Protein AF-A0AAC9QPQ0-F1 (afdb_monomer_lite)

Foldseek 3Di:
DAAEEEELPLVDPLNVLLCVVCVVDPSHDYDDQPPVCSPPPVSVLVSLQPGQEYEYPDEQVVVVVSVVSCVVPPRHAYEYQYCNCVPPPLEAELPCPPDVCSVVVLVPHSHYYYPDSVSVVVSD

Structure (mmCIF, N/CA/C/O backbone):
data_AF-A0AAC9QPQ0-F1
#
_entry.id   AF-A0AAC9QPQ0-F1
#
loop_
_atom_site.group_PDB
_atom_site.id
_atom_site.type_symbol
_atom_site.label_atom_id
_atom_site.label_alt_id
_atom_site.label_comp_id
_atom_site.label_asym_id
_atom_site.label_entity_id
_atom_site.label_seq_id
_atom_site.pdbx_PDB_ins_code
_atom_site.Cartn_x
_atom_site.Cartn_y
_atom_site.Cartn_z
_atom_site.occupancy
_atom_site.B_iso_or_equiv
_atom_site.auth_seq_id
_atom_site.auth_comp_id
_atom_site.auth_asym_id
_atom_site.auth_atom_id
_atom_site.pdbx_PDB_model_num
ATOM 1 N N . MET A 1 1 ? -20.439 -4.736 0.121 1.00 73.31 1 MET A N 1
ATOM 2 C CA . MET A 1 1 ? -19.367 -4.913 -0.881 1.00 73.31 1 MET A CA 1
ATOM 3 C C . MET A 1 1 ? -18.079 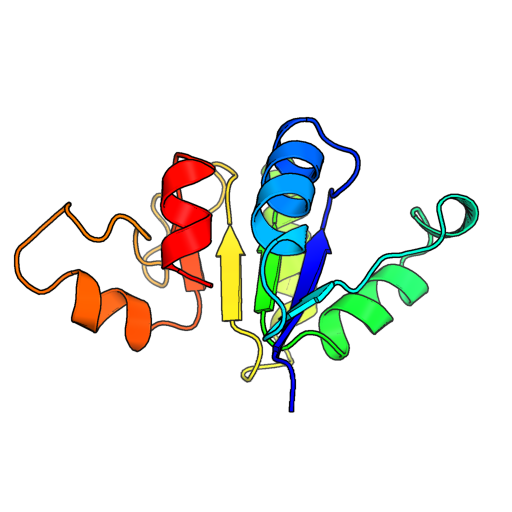-5.142 -0.120 1.00 73.31 1 MET A C 1
ATOM 5 O O . MET A 1 1 ? -17.917 -4.500 0.912 1.00 73.31 1 MET A O 1
ATOM 9 N N . ALA A 1 2 ? -17.253 -6.090 -0.557 1.00 88.19 2 ALA A N 1
ATOM 10 C CA . ALA A 1 2 ? -15.933 -6.297 0.031 1.00 88.19 2 ALA A CA 1
ATOM 11 C C . ALA A 1 2 ? -15.011 -5.143 -0.383 1.00 88.19 2 ALA A C 1
ATOM 13 O O . ALA A 1 2 ? -15.127 -4.649 -1.504 1.00 88.19 2 ALA A O 1
ATOM 14 N N . THR A 1 3 ? -14.141 -4.699 0.520 1.00 93.44 3 THR A N 1
ATOM 15 C CA . THR A 1 3 ? -13.156 -3.653 0.213 1.00 93.44 3 THR A CA 1
ATOM 16 C C . THR A 1 3 ? -12.059 -4.251 -0.659 1.00 93.44 3 THR A C 1
ATOM 18 O O . THR A 1 3 ? -11.420 -5.227 -0.252 1.00 93.44 3 THR A O 1
ATOM 21 N N . LYS A 1 4 ? -11.818 -3.668 -1.835 1.00 95.06 4 LYS A N 1
ATOM 22 C CA . LYS A 1 4 ? -10.791 -4.126 -2.773 1.00 95.06 4 LYS A CA 1
ATOM 23 C C . LYS A 1 4 ? -9.423 -3.599 -2.380 1.00 95.06 4 LYS A C 1
ATOM 25 O O . LYS A 1 4 ? -9.218 -2.393 -2.235 1.00 95.06 4 LYS A O 1
ATOM 30 N N . ILE A 1 5 ? -8.470 -4.505 -2.227 1.00 95.00 5 ILE A N 1
ATOM 31 C CA . ILE A 1 5 ? -7.109 -4.192 -1.809 1.00 95.00 5 ILE A CA 1
ATOM 32 C C . ILE A 1 5 ? -6.140 -4.687 -2.862 1.00 95.00 5 ILE A C 1
ATOM 34 O O . ILE A 1 5 ? -6.147 -5.863 -3.213 1.00 95.00 5 ILE A O 1
ATOM 38 N N . PHE A 1 6 ? -5.245 -3.807 -3.288 1.00 95.00 6 PHE A N 1
ATOM 39 C CA . PHE A 1 6 ? -4.133 -4.168 -4.151 1.00 95.00 6 PHE A CA 1
ATOM 40 C C . PHE A 1 6 ? -2.805 -3.997 -3.409 1.00 95.00 6 PHE A C 1
ATOM 42 O O . PHE A 1 6 ? -2.536 -2.939 -2.835 1.00 95.00 6 PHE A O 1
ATOM 49 N N . ILE A 1 7 ? -1.971 -5.040 -3.411 1.00 94.69 7 ILE A N 1
ATOM 50 C CA . ILE A 1 7 ? -0.630 -5.012 -2.815 1.00 94.69 7 ILE A CA 1
ATOM 51 C C . ILE A 1 7 ? 0.392 -4.871 -3.944 1.00 94.69 7 ILE A C 1
ATOM 53 O O . ILE A 1 7 ? 0.766 -5.836 -4.608 1.00 94.69 7 ILE A O 1
ATOM 57 N N . ASP A 1 8 ? 0.883 -3.656 -4.141 1.00 93.00 8 ASP A N 1
ATOM 58 C CA . ASP A 1 8 ? 1.913 -3.381 -5.130 1.00 93.00 8 ASP A CA 1
ATOM 59 C C . ASP A 1 8 ? 3.274 -3.844 -4.589 1.00 93.00 8 ASP A C 1
ATOM 61 O O . ASP A 1 8 ? 3.789 -3.308 -3.603 1.00 93.00 8 ASP A O 1
ATOM 65 N N . GLY A 1 9 ? 3.829 -4.893 -5.198 1.00 90.81 9 GLY A N 1
ATOM 66 C CA . GLY A 1 9 ? 4.968 -5.639 -4.654 1.00 90.81 9 GLY A CA 1
ATOM 67 C C . GLY A 1 9 ? 4.580 -6.868 -3.820 1.00 90.81 9 GLY A C 1
ATOM 68 O O . GLY A 1 9 ? 5.344 -7.268 -2.939 1.00 90.81 9 GLY A O 1
ATOM 69 N N . GLU A 1 10 ? 3.425 -7.493 -4.084 1.00 90.12 10 GLU A N 1
ATOM 70 C CA . GLU A 1 10 ? 2.924 -8.652 -3.322 1.00 90.12 10 GLU A CA 1
ATOM 71 C C . GLU A 1 10 ? 3.879 -9.854 -3.249 1.00 90.12 10 GLU A C 1
ATOM 73 O O . GLU A 1 10 ? 3.878 -10.578 -2.258 1.00 90.12 10 GLU A O 1
ATOM 78 N N . HIS A 1 11 ? 4.739 -10.046 -4.254 1.00 88.31 11 HIS A N 1
ATOM 79 C CA . HIS A 1 11 ? 5.712 -11.145 -4.283 1.00 88.31 11 HIS A CA 1
ATOM 80 C C . HIS A 1 11 ? 6.938 -10.912 -3.385 1.00 88.31 11 HIS A C 1
ATOM 82 O O . HIS A 1 11 ? 7.733 -11.828 -3.174 1.00 88.31 11 HIS A O 1
ATOM 88 N N . GLY A 1 12 ? 7.117 -9.696 -2.859 1.00 87.75 12 GLY A N 1
ATOM 89 C CA . GLY A 1 12 ? 8.150 -9.408 -1.870 1.00 87.75 12 GLY A CA 1
ATOM 90 C C . GLY A 1 12 ? 7.857 -10.089 -0.531 1.00 87.75 12 GLY A C 1
ATOM 91 O O . GLY A 1 12 ? 6.720 -10.440 -0.225 1.00 87.75 12 GLY A O 1
ATOM 92 N N . THR A 1 13 ? 8.871 -10.235 0.321 1.00 89.62 13 THR A N 1
ATOM 93 C CA . THR A 1 13 ? 8.710 -10.853 1.651 1.00 89.62 13 THR A CA 1
ATOM 94 C C . THR A 1 13 ? 7.666 -10.129 2.506 1.00 89.62 13 THR A C 1
ATOM 96 O O . THR A 1 13 ? 6.806 -10.775 3.104 1.00 89.62 13 THR A O 1
ATOM 99 N N . THR A 1 14 ? 7.694 -8.793 2.512 1.00 88.75 14 THR A N 1
ATOM 100 C CA . THR A 1 14 ? 6.694 -7.938 3.171 1.00 88.75 14 THR A CA 1
ATOM 101 C C . THR A 1 14 ? 5.300 -8.132 2.568 1.00 88.75 14 THR A C 1
ATOM 103 O O . THR A 1 14 ? 4.337 -8.332 3.307 1.00 88.75 14 THR A O 1
ATOM 106 N N . GLY A 1 15 ? 5.195 -8.150 1.235 1.00 90.62 15 GLY A N 1
ATOM 107 C CA . GLY A 1 15 ? 3.936 -8.349 0.511 1.00 90.62 15 GLY A CA 1
ATOM 108 C C . GLY A 1 15 ? 3.281 -9.695 0.829 1.00 90.62 15 GLY A C 1
ATOM 109 O O . GLY A 1 15 ? 2.126 -9.732 1.248 1.00 90.62 15 GLY A O 1
ATOM 110 N N . LEU A 1 16 ? 4.046 -10.789 0.771 1.00 91.19 16 LEU A N 1
ATOM 111 C CA . LEU A 1 16 ? 3.583 -12.140 1.114 1.00 91.19 16 LEU A CA 1
ATOM 112 C C . LEU A 1 16 ? 3.098 -12.231 2.564 1.00 91.19 16 LEU A C 1
ATOM 114 O O . LEU A 1 16 ? 2.113 -12.902 2.874 1.00 91.19 16 LEU A O 1
ATOM 118 N N . GLN A 1 17 ? 3.795 -11.560 3.479 1.00 91.19 17 GLN A N 1
ATOM 119 C CA . GLN A 1 17 ? 3.412 -11.501 4.883 1.00 91.19 17 GLN A CA 1
ATOM 120 C C . GLN A 1 17 ? 2.099 -10.742 5.116 1.00 91.19 17 GLN A C 1
ATOM 122 O O . GLN A 1 17 ? 1.337 -11.121 6.011 1.00 91.19 17 GLN A O 1
ATOM 127 N N . ILE A 1 18 ? 1.847 -9.682 4.350 1.00 91.50 18 ILE A N 1
ATOM 128 C CA . ILE A 1 18 ? 0.594 -8.923 4.383 1.00 91.50 18 ILE A CA 1
ATOM 129 C C . ILE A 1 18 ? -0.530 -9.755 3.771 1.00 91.50 18 ILE A C 1
ATOM 131 O O . ILE A 1 18 ? -1.551 -9.956 4.424 1.00 91.50 18 ILE A O 1
ATOM 135 N N . GLN A 1 19 ? -0.311 -10.320 2.582 1.00 91.62 19 GLN A N 1
ATOM 136 C CA . GLN A 1 19 ? -1.273 -11.164 1.876 1.00 91.62 19 GLN A CA 1
ATOM 137 C C . GLN A 1 19 ? -1.761 -12.312 2.772 1.00 91.62 19 GLN A C 1
ATOM 139 O O . GLN A 1 19 ? -2.960 -12.471 2.971 1.00 91.62 19 GLN A O 1
ATOM 144 N N . LYS A 1 20 ? -0.846 -13.045 3.425 1.00 91.25 20 LYS A N 1
ATOM 145 C CA . LYS A 1 20 ? -1.192 -14.133 4.363 1.00 91.25 20 LYS A CA 1
ATOM 146 C C . LYS A 1 20 ? -2.036 -13.682 5.558 1.00 91.25 20 LYS A C 1
ATOM 148 O O . LYS A 1 20 ? -2.806 -14.477 6.095 1.00 91.25 20 LYS A O 1
ATOM 153 N N . ARG A 1 21 ? -1.857 -12.445 6.029 1.00 90.62 21 ARG A N 1
ATOM 154 C CA . ARG A 1 21 ? -2.639 -11.892 7.145 1.00 90.62 21 ARG A CA 1
ATOM 155 C C . ARG A 1 21 ? -4.017 -11.432 6.677 1.00 90.62 21 ARG A C 1
ATOM 157 O O . ARG A 1 21 ? -4.998 -11.732 7.349 1.00 90.62 21 ARG A O 1
ATOM 164 N N . LEU A 1 22 ? -4.087 -10.761 5.528 1.00 91.31 22 LEU A N 1
ATOM 165 C CA . LEU A 1 22 ? -5.338 -10.271 4.948 1.00 91.31 22 LEU A CA 1
ATOM 166 C C . LEU A 1 22 ? -6.212 -11.400 4.389 1.00 91.31 22 LEU A C 1
ATOM 168 O O . LEU A 1 22 ? -7.425 -11.320 4.508 1.00 91.31 22 LEU A O 1
ATOM 172 N N . ALA A 1 23 ? -5.628 -12.496 3.897 1.00 88.50 23 ALA A N 1
ATOM 173 C CA . ALA A 1 23 ? -6.367 -13.663 3.401 1.00 88.50 23 ALA A CA 1
ATOM 174 C C . ALA A 1 23 ? -7.269 -14.333 4.458 1.00 88.50 23 ALA A C 1
ATOM 176 O O . ALA A 1 23 ? -8.133 -15.135 4.119 1.00 88.50 23 ALA A O 1
ATOM 177 N N . LYS A 1 24 ? -7.079 -14.021 5.747 1.00 88.88 24 LYS A N 1
ATOM 178 C CA . LYS A 1 24 ? -7.932 -14.507 6.844 1.00 88.88 24 LYS A CA 1
ATOM 179 C C . LYS A 1 24 ? -9.212 -13.684 7.032 1.00 88.88 24 LYS A C 1
ATOM 181 O O . LYS A 1 24 ? -10.027 -14.037 7.879 1.00 88.88 24 LYS A O 1
ATOM 186 N N . ARG A 1 25 ? -9.368 -12.575 6.307 1.00 91.25 25 ARG A N 1
ATOM 187 C CA . ARG A 1 25 ? -10.506 -11.658 6.408 1.00 91.25 25 ARG A CA 1
ATOM 188 C C . ARG A 1 25 ? -11.468 -11.874 5.247 1.00 91.25 25 ARG A C 1
ATOM 190 O O . ARG A 1 25 ? -11.077 -11.777 4.093 1.00 91.25 25 ARG A O 1
ATOM 197 N N . SER A 1 26 ? -12.729 -12.146 5.568 1.00 91.06 26 SER A N 1
ATOM 198 C CA . SER A 1 26 ? -13.797 -12.377 4.587 1.00 91.06 26 SER A CA 1
ATOM 199 C C . SER A 1 26 ? -14.466 -11.093 4.090 1.00 91.06 26 SER A C 1
ATOM 201 O O . SER A 1 26 ? -15.299 -11.144 3.192 1.00 91.06 26 SER A O 1
ATOM 203 N N . ASP A 1 27 ? -14.152 -9.947 4.694 1.00 92.62 27 ASP A N 1
ATOM 204 C CA . ASP A 1 27 ? -14.677 -8.632 4.322 1.00 92.62 27 ASP A CA 1
ATOM 205 C C . ASP A 1 27 ? -13.831 -7.914 3.254 1.00 92.62 27 ASP A C 1
ATOM 207 O O . ASP A 1 27 ? -14.171 -6.805 2.835 1.00 92.62 27 ASP A O 1
ATOM 211 N N . LEU A 1 28 ? -12.744 -8.548 2.802 1.00 94.00 28 LEU A N 1
ATOM 212 C CA . LEU A 1 28 ? -11.754 -7.988 1.888 1.00 94.00 28 LEU A CA 1
ATOM 213 C C . LEU A 1 28 ? -11.652 -8.812 0.601 1.00 94.00 28 LEU A C 1
ATOM 215 O O . LEU A 1 28 ? -11.760 -10.037 0.623 1.00 94.00 28 LEU A O 1
ATOM 219 N N . GLU A 1 29 ? -11.369 -8.135 -0.505 1.00 94.88 29 GLU A N 1
ATOM 220 C CA . GLU A 1 29 ? -11.043 -8.741 -1.795 1.00 94.88 29 GLU A CA 1
ATOM 221 C C . GLU A 1 29 ? -9.603 -8.365 -2.163 1.00 94.88 29 GLU A C 1
ATOM 223 O O . GLU A 1 29 ? -9.275 -7.184 -2.266 1.00 94.88 29 GLU A O 1
ATOM 228 N N . LEU A 1 30 ? -8.723 -9.357 -2.327 1.00 94.06 30 LEU A N 1
ATOM 229 C CA . LEU A 1 30 ? -7.332 -9.126 -2.726 1.00 94.06 30 LEU A CA 1
ATOM 230 C C . LEU A 1 30 ? -7.216 -9.169 -4.252 1.00 94.06 30 LEU A C 1
ATOM 232 O O . LEU A 1 30 ? -7.346 -10.233 -4.856 1.00 94.06 30 LEU A O 1
ATOM 236 N N . LEU A 1 31 ? -6.932 -8.017 -4.854 1.00 93.94 31 LEU A N 1
ATOM 237 C CA . LEU A 1 31 ? -6.568 -7.901 -6.261 1.00 93.94 31 LEU A CA 1
ATOM 238 C C . LEU A 1 31 ? -5.115 -8.357 -6.444 1.00 93.94 31 LEU A C 1
ATOM 240 O O . LEU A 1 31 ? -4.238 -7.980 -5.663 1.00 93.94 31 LEU A O 1
ATOM 244 N N . SER A 1 32 ? -4.857 -9.141 -7.488 1.00 91.25 32 SER A N 1
ATOM 245 C CA . SER A 1 32 ? -3.530 -9.666 -7.824 1.00 91.25 32 SER A CA 1
ATOM 246 C C . SER A 1 32 ? -3.326 -9.623 -9.335 1.00 91.25 32 SER A C 1
ATOM 248 O O . SER A 1 32 ? -4.275 -9.792 -10.104 1.00 91.25 32 SER A O 1
ATOM 250 N N . ILE A 1 33 ? -2.087 -9.380 -9.761 1.00 89.75 33 ILE A N 1
ATOM 251 C CA . ILE A 1 33 ? -1.715 -9.391 -11.179 1.00 89.75 33 ILE A CA 1
ATOM 252 C C . ILE A 1 33 ? -1.167 -10.784 -11.499 1.00 89.75 33 ILE A C 1
ATOM 254 O O . ILE A 1 33 ? -0.284 -11.257 -10.776 1.00 89.75 33 ILE A O 1
ATOM 258 N N . PRO A 1 34 ? -1.615 -11.439 -12.587 1.00 87.12 34 PRO A N 1
ATOM 259 C CA . PRO A 1 34 ? -1.017 -12.688 -13.036 1.00 87.12 34 PRO A CA 1
ATOM 260 C C . PRO A 1 34 ? 0.507 -12.573 -13.122 1.00 87.12 34 PRO A C 1
ATOM 262 O O . PRO A 1 34 ? 1.051 -11.571 -13.585 1.00 87.12 34 PRO A O 1
ATOM 265 N N . HIS A 1 35 ? 1.221 -13.610 -12.687 1.00 82.38 35 HIS A N 1
ATOM 266 C CA . HIS A 1 35 ? 2.683 -13.572 -12.579 1.00 82.38 35 HIS A CA 1
ATOM 267 C C . HIS A 1 35 ? 3.385 -13.212 -13.905 1.00 82.38 35 HIS A C 1
ATOM 269 O O . HIS A 1 35 ? 4.442 -12.578 -13.885 1.00 82.38 35 HIS A O 1
ATOM 275 N N . GLU A 1 36 ? 2.799 -13.595 -15.040 1.00 87.31 36 GLU A N 1
ATOM 276 C CA . GLU A 1 36 ? 3.243 -13.261 -16.403 1.00 87.31 36 GLU A CA 1
ATOM 277 C C . GLU A 1 36 ? 3.095 -11.772 -16.761 1.00 87.31 36 GLU A C 1
ATOM 279 O O . GLU A 1 36 ? 3.893 -11.232 -17.528 1.00 87.31 36 GLU A O 1
ATOM 284 N N . ASP A 1 37 ? 2.153 -11.084 -16.120 1.00 86.00 37 ASP A N 1
ATOM 285 C CA . ASP A 1 37 ? 1.783 -9.697 -16.391 1.00 86.00 37 ASP A CA 1
ATOM 286 C C . ASP A 1 37 ? 2.321 -8.712 -15.350 1.00 86.00 37 ASP A C 1
ATOM 288 O O . ASP A 1 37 ? 2.174 -7.503 -15.504 1.00 86.00 37 ASP A O 1
ATOM 292 N N . ARG A 1 38 ? 3.024 -9.187 -14.315 1.00 78.25 38 ARG A N 1
ATOM 293 C CA . ARG A 1 38 ? 3.521 -8.348 -13.206 1.00 78.25 38 ARG A CA 1
ATOM 294 C C . ARG A 1 38 ? 4.413 -7.170 -13.629 1.00 78.25 38 ARG A C 1
ATOM 296 O O . ARG A 1 38 ? 4.586 -6.218 -12.874 1.00 78.25 38 ARG A O 1
ATOM 303 N N . HIS A 1 39 ? 5.037 -7.256 -14.805 1.00 79.25 39 HIS A N 1
ATOM 304 C CA . HIS A 1 39 ? 5.890 -6.202 -15.364 1.00 79.25 39 HIS A CA 1
ATOM 305 C C . HIS A 1 39 ? 5.138 -5.276 -16.330 1.00 79.25 39 HIS A C 1
ATOM 307 O O . HIS A 1 39 ? 5.678 -4.237 -16.717 1.00 79.25 39 HIS A O 1
ATOM 313 N N . LYS A 1 40 ? 3.904 -5.625 -16.714 1.00 85.75 40 LYS A N 1
ATOM 314 C CA . LYS A 1 40 ? 3.065 -4.805 -17.583 1.00 85.75 40 LYS A CA 1
ATOM 315 C C . LYS A 1 40 ? 2.526 -3.622 -16.791 1.00 85.75 40 LYS A C 1
ATOM 317 O O . LYS A 1 40 ? 1.827 -3.758 -15.788 1.00 85.75 40 LYS A O 1
ATOM 322 N N . LEU A 1 41 ? 2.867 -2.434 -17.273 1.00 86.06 41 LEU A N 1
ATOM 323 C CA . LEU A 1 41 ? 2.461 -1.177 -16.660 1.00 86.06 41 LEU A CA 1
ATOM 324 C C . LEU A 1 41 ? 0.934 -1.003 -16.672 1.00 86.06 41 LEU A C 1
ATOM 326 O O . LEU A 1 41 ? 0.391 -0.443 -15.724 1.00 86.06 41 LEU A O 1
ATOM 330 N N . ASP A 1 42 ? 0.258 -1.490 -17.712 1.00 87.56 42 ASP A N 1
ATOM 331 C CA . ASP A 1 42 ? -1.193 -1.347 -17.855 1.00 87.56 42 ASP A CA 1
ATOM 332 C C . ASP A 1 42 ? -1.947 -2.241 -16.867 1.00 87.56 42 ASP A C 1
ATOM 334 O O . ASP A 1 42 ? -2.738 -1.718 -16.092 1.00 87.56 42 ASP A O 1
ATOM 338 N N . SER A 1 43 ? -1.577 -3.521 -16.740 1.00 88.50 43 SER A N 1
ATOM 339 C CA . SER A 1 43 ? -2.139 -4.420 -15.716 1.00 88.50 43 SER A CA 1
ATOM 340 C C . SER A 1 43 ? -1.984 -3.851 -14.302 1.00 88.50 43 SER A C 1
ATOM 342 O O . SER A 1 43 ? -2.897 -3.909 -13.482 1.00 88.50 43 SER A O 1
ATOM 344 N N . ARG A 1 44 ? -0.833 -3.226 -14.022 1.00 90.25 44 ARG A N 1
ATOM 345 C CA . ARG A 1 44 ? -0.599 -2.538 -12.750 1.00 90.25 44 ARG A CA 1
ATOM 346 C C . ARG A 1 44 ? -1.498 -1.317 -12.568 1.00 90.25 44 ARG A C 1
ATOM 348 O O . ARG A 1 44 ? -2.010 -1.113 -11.472 1.00 90.25 44 ARG A O 1
ATOM 355 N N . LYS A 1 45 ? -1.697 -0.499 -13.604 1.00 89.00 45 LYS A N 1
ATOM 356 C CA . LYS A 1 45 ? -2.613 0.652 -13.555 1.00 89.00 45 LYS A CA 1
ATOM 357 C C . LYS A 1 45 ? -4.061 0.222 -13.352 1.00 89.00 45 LYS A C 1
ATOM 359 O O . LYS A 1 45 ? -4.768 0.895 -12.607 1.00 89.00 45 LYS A O 1
ATOM 364 N N . ASP A 1 46 ? -4.480 -0.868 -13.979 1.00 89.50 46 ASP A N 1
ATOM 365 C CA . ASP A 1 46 ? -5.843 -1.382 -13.863 1.00 89.50 46 ASP A CA 1
ATOM 366 C C . ASP A 1 46 ? -6.136 -1.791 -12.416 1.00 89.50 46 ASP A C 1
ATOM 368 O O . ASP A 1 46 ? -7.071 -1.265 -11.812 1.00 89.50 46 ASP A O 1
ATOM 372 N N . CYS A 1 47 ? -5.255 -2.589 -11.799 1.00 92.00 47 CYS A N 1
ATOM 373 C CA . CYS A 1 47 ? -5.388 -2.942 -10.383 1.00 92.00 47 CYS A CA 1
ATOM 374 C C . CYS A 1 47 ? -5.327 -1.721 -9.455 1.00 92.00 47 CYS A C 1
ATOM 376 O O . CYS A 1 47 ? -6.085 -1.641 -8.491 1.00 92.00 47 CYS A O 1
ATOM 378 N N . LEU A 1 48 ? -4.447 -0.752 -9.740 1.00 90.75 48 LEU A N 1
ATOM 379 C CA . LEU A 1 48 ? -4.376 0.492 -8.970 1.00 90.75 48 LEU A CA 1
ATOM 380 C C . LEU A 1 48 ? -5.692 1.276 -9.034 1.00 90.75 48 LEU A C 1
ATOM 382 O O . LEU A 1 48 ? -6.107 1.817 -8.019 1.00 90.75 48 LEU A O 1
ATOM 386 N N . ASN A 1 49 ? -6.341 1.351 -10.197 1.00 88.75 49 ASN A N 1
ATOM 387 C CA . ASN A 1 49 ? -7.588 2.098 -10.375 1.00 88.75 49 ASN A CA 1
ATOM 388 C C . ASN A 1 49 ? -8.812 1.391 -9.783 1.00 88.75 49 ASN A C 1
ATOM 390 O O . ASN A 1 49 ? -9.766 2.067 -9.398 1.00 88.75 49 ASN A O 1
ATOM 394 N N . GLU A 1 50 ? -8.795 0.059 -9.741 1.00 91.06 50 GLU A N 1
ATOM 395 C CA . GLU A 1 50 ? -9.883 -0.759 -9.205 1.00 91.06 50 GLU A CA 1
ATOM 396 C C . GLU A 1 50 ? -9.857 -0.869 -7.670 1.00 91.06 50 GLU A C 1
ATOM 398 O O . GLU A 1 50 ? -10.894 -1.102 -7.048 1.00 91.06 50 GLU A O 1
ATOM 403 N N . ALA A 1 51 ? -8.689 -0.695 -7.049 1.00 93.44 51 ALA A N 1
ATOM 404 C CA . ALA A 1 51 ? -8.520 -0.831 -5.609 1.00 93.44 51 ALA A CA 1
ATOM 405 C C . ALA A 1 51 ? -9.144 0.327 -4.811 1.00 93.44 51 ALA A C 1
ATOM 407 O O . ALA A 1 51 ? -8.940 1.500 -5.119 1.00 93.44 51 ALA A O 1
ATOM 408 N N . ASP A 1 52 ? -9.799 0.001 -3.696 1.00 93.19 52 ASP A N 1
ATOM 409 C CA . ASP A 1 52 ? -10.184 0.979 -2.672 1.00 93.19 52 ASP A CA 1
ATOM 410 C C . ASP A 1 52 ? -8.975 1.361 -1.803 1.00 93.19 52 ASP A C 1
ATOM 412 O O . ASP A 1 52 ? -8.808 2.516 -1.390 1.00 93.19 52 ASP A O 1
ATOM 416 N N . ILE A 1 53 ? -8.112 0.374 -1.528 1.0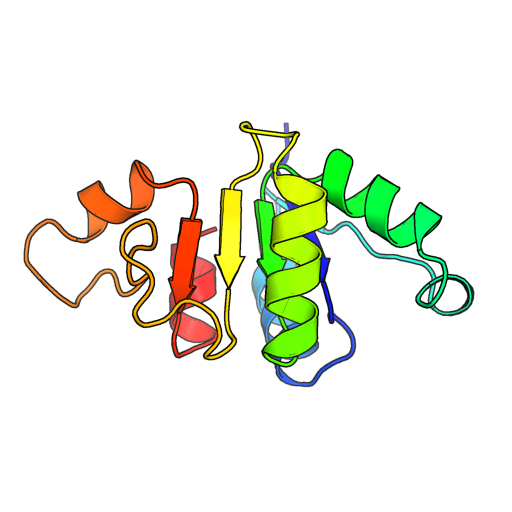0 93.56 53 ILE A N 1
ATOM 417 C CA . ILE A 1 53 ? -6.880 0.532 -0.754 1.00 93.56 53 ILE A CA 1
ATOM 418 C C . ILE A 1 53 ? -5.696 -0.035 -1.540 1.00 93.56 53 ILE A C 1
ATOM 420 O O . ILE A 1 53 ? -5.681 -1.204 -1.920 1.00 93.56 53 ILE A O 1
ATOM 424 N N . VAL A 1 54 ? -4.654 0.775 -1.712 1.00 94.56 54 VAL A N 1
ATOM 425 C CA . VAL A 1 54 ? -3.378 0.357 -2.300 1.00 94.56 54 VAL A CA 1
ATOM 426 C C . VAL A 1 54 ? -2.315 0.284 -1.214 1.00 94.56 54 VAL A C 1
ATOM 428 O O . VAL A 1 54 ? -2.070 1.251 -0.493 1.00 94.56 54 VAL A O 1
ATOM 431 N N . ILE A 1 55 ? -1.646 -0.859 -1.122 1.00 94.75 55 ILE A N 1
ATOM 432 C CA . ILE A 1 55 ? -0.530 -1.086 -0.211 1.00 94.75 55 ILE A CA 1
ATOM 433 C C . ILE A 1 55 ? 0.760 -1.102 -1.026 1.00 94.75 55 ILE A C 1
ATOM 435 O O . ILE A 1 55 ? 0.932 -1.949 -1.898 1.00 94.75 55 ILE A O 1
ATOM 439 N N . LEU A 1 56 ? 1.685 -0.192 -0.730 1.00 94.44 56 LEU A N 1
ATOM 440 C CA . LEU A 1 56 ? 2.990 -0.128 -1.380 1.00 94.44 56 LEU A CA 1
ATOM 441 C C . LEU A 1 56 ? 4.002 -0.939 -0.569 1.00 94.44 56 LEU A C 1
ATOM 443 O O . LEU A 1 56 ? 4.435 -0.524 0.509 1.00 94.44 56 LEU A O 1
ATOM 447 N N . CYS A 1 57 ? 4.407 -2.082 -1.113 1.00 93.00 57 CYS A N 1
ATOM 448 C CA . CYS A 1 57 ? 5.499 -2.931 -0.632 1.00 93.00 57 CYS A CA 1
ATOM 449 C C . CYS A 1 57 ? 6.693 -2.848 -1.585 1.00 93.00 57 CYS A C 1
ATOM 451 O O . CYS A 1 57 ? 7.234 -3.853 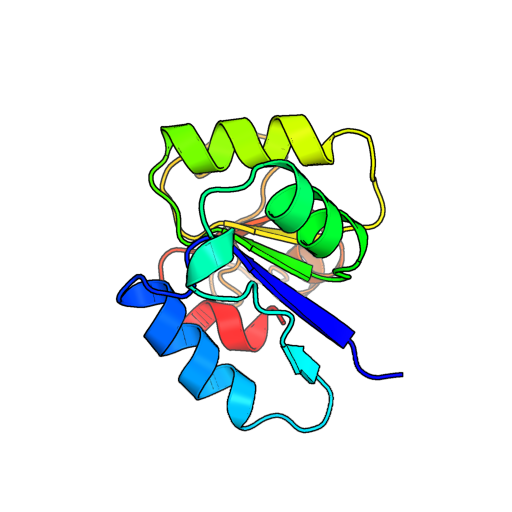-2.043 1.00 93.00 57 CYS A O 1
ATOM 453 N N . LEU A 1 58 ? 7.078 -1.612 -1.900 1.00 92.25 58 LEU A N 1
ATOM 454 C CA . LEU A 1 58 ? 8.030 -1.285 -2.951 1.00 92.25 58 LEU A CA 1
ATOM 455 C C . LEU A 1 58 ? 9.272 -0.580 -2.397 1.00 92.25 58 LEU A C 1
ATOM 457 O O . LEU A 1 58 ? 9.195 0.097 -1.371 1.00 92.25 58 LEU A O 1
ATOM 461 N N . PRO A 1 59 ? 10.405 -0.631 -3.120 1.00 92.12 59 PRO A N 1
ATOM 462 C CA . PRO A 1 59 ? 11.509 0.287 -2.889 1.00 92.12 59 PRO A CA 1
ATOM 463 C C . PRO A 1 59 ? 11.075 1.747 -3.063 1.00 92.12 59 PRO A C 1
ATOM 465 O O . PRO A 1 59 ? 10.235 2.068 -3.909 1.00 92.12 59 PRO A O 1
ATOM 468 N N . ASP A 1 60 ? 11.737 2.648 -2.345 1.00 93.94 60 ASP A N 1
ATOM 469 C CA . ASP A 1 60 ? 11.400 4.072 -2.269 1.00 93.94 60 ASP A CA 1
ATOM 470 C C . ASP A 1 60 ? 11.150 4.767 -3.609 1.00 93.94 60 ASP A C 1
ATOM 472 O O . ASP A 1 60 ? 10.224 5.566 -3.754 1.00 93.94 60 ASP A O 1
ATOM 476 N N . LYS A 1 61 ? 11.994 4.493 -4.609 1.00 94.38 61 LYS A N 1
ATOM 477 C CA . LYS A 1 61 ? 11.842 5.085 -5.943 1.00 94.38 61 LYS A CA 1
ATOM 478 C C . LYS A 1 61 ? 10.520 4.651 -6.581 1.00 94.38 61 LYS A C 1
ATOM 480 O O . LYS A 1 61 ? 9.785 5.494 -7.084 1.00 94.38 61 LYS A O 1
ATOM 485 N N . ALA A 1 62 ? 10.202 3.361 -6.521 1.00 92.12 62 ALA A N 1
ATOM 486 C CA . ALA A 1 62 ? 8.986 2.807 -7.103 1.00 92.12 62 ALA A CA 1
ATOM 487 C C . ALA A 1 62 ? 7.728 3.242 -6.333 1.00 92.12 62 ALA A C 1
ATOM 489 O O . ALA A 1 62 ? 6.716 3.548 -6.962 1.00 92.12 62 ALA A O 1
ATOM 490 N N . ALA A 1 63 ? 7.799 3.374 -5.003 1.00 93.44 63 ALA A N 1
ATOM 491 C CA . ALA A 1 63 ? 6.706 3.930 -4.204 1.00 93.44 63 ALA A CA 1
ATOM 492 C C . ALA A 1 63 ? 6.333 5.349 -4.674 1.00 93.44 63 ALA A C 1
ATOM 494 O O . ALA A 1 63 ? 5.168 5.620 -4.969 1.00 93.44 63 ALA A O 1
ATOM 495 N N . ARG A 1 64 ? 7.324 6.236 -4.862 1.00 93.50 64 ARG A N 1
ATOM 496 C CA . ARG A 1 64 ? 7.088 7.603 -5.371 1.00 93.50 64 ARG A CA 1
ATOM 497 C C . ARG A 1 64 ? 6.486 7.622 -6.774 1.00 93.50 64 ARG A C 1
ATOM 499 O O . ARG A 1 64 ? 5.592 8.426 -7.031 1.00 93.50 64 ARG A O 1
ATOM 506 N N . GLU A 1 65 ? 6.949 6.756 -7.676 1.00 91.81 65 GLU A N 1
ATOM 507 C CA . GLU A 1 65 ? 6.366 6.649 -9.021 1.00 91.81 65 GLU A CA 1
ATOM 508 C C . GLU A 1 65 ? 4.900 6.199 -8.970 1.00 91.81 65 GLU A C 1
ATOM 510 O O . GLU A 1 65 ? 4.059 6.767 -9.660 1.00 91.81 65 GLU A O 1
ATOM 515 N N . THR A 1 66 ? 4.560 5.262 -8.086 1.00 91.19 66 THR A N 1
ATOM 516 C CA . THR A 1 66 ? 3.172 4.804 -7.897 1.00 91.19 66 THR A CA 1
ATOM 517 C C . THR A 1 66 ? 2.259 5.934 -7.445 1.00 91.19 66 THR A C 1
ATOM 519 O O . THR A 1 66 ? 1.186 6.130 -8.007 1.00 91.19 66 THR A O 1
ATOM 522 N N . ILE A 1 67 ? 2.712 6.749 -6.488 1.00 90.88 67 ILE A N 1
ATOM 523 C CA . ILE A 1 67 ? 1.953 7.922 -6.042 1.00 90.88 67 ILE A CA 1
ATOM 524 C C . ILE A 1 67 ? 1.711 8.900 -7.189 1.00 90.88 67 ILE A C 1
ATOM 526 O O . ILE A 1 67 ? 0.619 9.452 -7.288 1.00 90.88 67 ILE A O 1
ATOM 530 N N . LYS A 1 68 ? 2.686 9.104 -8.085 1.00 89.44 68 LYS A N 1
ATOM 531 C CA . LYS A 1 68 ? 2.488 9.952 -9.272 1.00 89.44 68 LYS A CA 1
ATOM 532 C C . LYS A 1 68 ? 1.399 9.400 -10.193 1.00 89.44 68 LYS A C 1
ATOM 534 O O . LYS A 1 68 ? 0.619 10.199 -10.701 1.00 89.44 68 LYS A O 1
ATOM 539 N N . LEU A 1 69 ? 1.320 8.079 -10.369 1.00 85.69 69 LEU A N 1
ATOM 540 C CA . LEU A 1 69 ? 0.259 7.431 -11.153 1.00 85.69 69 LEU A CA 1
ATOM 541 C C . LEU A 1 69 ? -1.122 7.616 -10.506 1.00 85.69 69 LEU A C 1
ATOM 543 O O . LEU A 1 69 ? -2.102 7.860 -11.204 1.00 85.69 69 LEU A O 1
ATOM 547 N N . LEU A 1 70 ? -1.183 7.575 -9.173 1.00 84.69 70 LEU A N 1
ATOM 548 C CA . LEU A 1 70 ? -2.418 7.701 -8.396 1.00 84.69 70 LEU A CA 1
ATOM 549 C C . LEU A 1 70 ? -2.922 9.142 -8.227 1.00 84.69 70 LEU A C 1
ATOM 551 O O . LEU A 1 70 ? -4.071 9.331 -7.839 1.00 84.69 70 LEU A O 1
ATOM 555 N N . LYS A 1 71 ? -2.116 10.174 -8.528 1.00 69.44 71 LYS A N 1
ATOM 556 C CA . LYS A 1 71 ? -2.480 11.593 -8.300 1.00 69.44 71 LYS A CA 1
ATOM 557 C C . LYS A 1 71 ? -3.819 12.015 -8.920 1.00 69.44 71 LYS A C 1
ATOM 559 O O . LYS A 1 71 ? -4.428 12.968 -8.435 1.00 69.44 71 LYS A O 1
ATOM 564 N N . ASN A 1 72 ? -4.282 11.316 -9.953 1.00 66.81 72 ASN A N 1
ATOM 565 C CA . ASN A 1 72 ? -5.543 11.615 -10.629 1.00 66.81 72 ASN A CA 1
ATOM 566 C C . ASN A 1 72 ? -6.770 10.966 -9.960 1.00 66.81 72 ASN A C 1
ATOM 568 O O . ASN A 1 72 ? -7.895 11.352 -10.269 1.00 66.81 72 ASN A O 1
ATOM 572 N N . ASN A 1 73 ? -6.582 10.034 -9.020 1.00 70.62 73 ASN A N 1
ATOM 573 C CA . ASN A 1 73 ? -7.662 9.317 -8.349 1.00 70.62 73 ASN A CA 1
ATOM 574 C C . ASN A 1 73 ? -7.652 9.582 -6.832 1.00 70.62 73 ASN A C 1
ATOM 576 O O . ASN A 1 73 ? -6.961 8.930 -6.055 1.00 70.62 73 ASN A O 1
ATOM 580 N N . LYS A 1 74 ? -8.455 10.564 -6.401 1.00 64.88 74 LYS A N 1
ATOM 581 C CA . LYS A 1 74 ? -8.538 11.011 -4.995 1.00 64.88 74 LYS A CA 1
ATOM 582 C C . LYS A 1 74 ? -9.296 10.055 -4.064 1.00 64.88 74 LYS A C 1
ATOM 584 O O . LYS A 1 74 ? -9.394 10.347 -2.876 1.00 64.88 74 LYS A O 1
ATOM 589 N N . LYS A 1 75 ? -9.886 8.975 -4.587 1.00 82.81 75 LYS A N 1
ATOM 590 C CA . LYS A 1 75 ? -10.716 8.052 -3.795 1.00 82.81 75 LYS A CA 1
ATOM 591 C C . LYS A 1 75 ? -9.918 6.910 -3.169 1.00 82.81 75 LYS A C 1
ATOM 593 O O . LYS A 1 75 ? -10.409 6.290 -2.234 1.00 82.81 75 LYS A O 1
ATOM 598 N N . ILE A 1 76 ? -8.706 6.666 -3.658 1.00 89.38 76 ILE A N 1
ATOM 599 C CA . ILE A 1 76 ? -7.881 5.538 -3.234 1.00 89.38 76 ILE A CA 1
ATOM 600 C C . ILE A 1 76 ? -7.148 5.899 -1.948 1.00 89.38 76 ILE A C 1
ATOM 602 O O . ILE A 1 76 ? -6.449 6.915 -1.878 1.00 89.38 76 ILE A O 1
ATOM 606 N N . ARG A 1 77 ? -7.263 5.036 -0.939 1.00 91.88 77 ARG A N 1
ATOM 607 C CA . ARG A 1 77 ? -6.432 5.123 0.260 1.00 91.88 77 ARG A CA 1
ATOM 608 C C . ARG A 1 77 ? -5.115 4.394 0.020 1.00 91.88 77 ARG A C 1
ATOM 610 O O . ARG A 1 77 ? -5.106 3.260 -0.439 1.00 91.88 77 ARG A O 1
ATOM 617 N N . VAL A 1 78 ? -3.996 5.021 0.355 1.00 93.19 78 VAL A N 1
ATOM 618 C CA . VAL A 1 78 ? -2.659 4.461 0.160 1.00 93.19 78 VAL A CA 1
ATOM 619 C C . VAL A 1 78 ? -1.989 4.200 1.500 1.00 93.19 78 VAL A C 1
ATOM 621 O O . VAL A 1 78 ? -1.940 5.081 2.359 1.00 93.19 78 VAL A O 1
ATOM 624 N N . ILE A 1 79 ? -1.444 2.997 1.661 1.00 93.81 79 ILE A N 1
ATOM 625 C CA . ILE A 1 79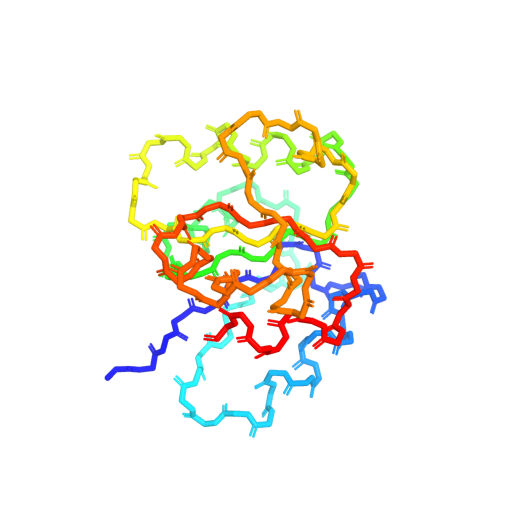 ? -0.611 2.595 2.794 1.00 93.81 79 ILE A CA 1
ATOM 626 C C . ILE A 1 79 ? 0.782 2.279 2.257 1.00 93.81 79 ILE A C 1
ATOM 628 O O . ILE A 1 79 ? 0.958 1.334 1.497 1.00 93.81 79 ILE A O 1
ATOM 632 N N . ASP A 1 80 ? 1.784 3.055 2.647 1.00 93.62 80 ASP A N 1
ATOM 633 C CA . ASP A 1 80 ? 3.165 2.879 2.213 1.00 93.62 80 ASP A CA 1
ATOM 634 C C . ASP A 1 80 ? 4.017 2.263 3.324 1.00 93.62 80 ASP A C 1
ATOM 636 O O . ASP A 1 80 ? 4.062 2.768 4.447 1.00 93.62 80 ASP A O 1
ATOM 640 N N . SER A 1 81 ? 4.696 1.161 3.006 1.00 91.88 81 SER A N 1
ATOM 641 C CA . SER A 1 81 ? 5.625 0.468 3.908 1.00 91.88 81 SER A CA 1
ATOM 642 C C . SER A 1 81 ? 7.098 0.834 3.684 1.00 91.88 81 SER A C 1
ATOM 644 O O . SER A 1 81 ? 7.965 0.407 4.446 1.00 91.88 81 SER A O 1
ATOM 646 N N . SER A 1 82 ? 7.396 1.645 2.664 1.00 91.31 82 SER A N 1
ATOM 647 C CA . SER A 1 82 ? 8.754 2.069 2.301 1.00 91.31 82 SER A CA 1
ATOM 648 C C . SER A 1 82 ? 9.311 3.160 3.236 1.00 91.31 82 SER A C 1
ATOM 650 O O . SER A 1 82 ? 8.765 3.427 4.307 1.00 91.31 82 SER A O 1
ATOM 652 N N . THR A 1 83 ? 10.422 3.813 2.889 1.00 92.38 83 THR A N 1
ATOM 653 C CA . THR A 1 83 ? 10.872 5.047 3.562 1.00 92.38 83 THR A CA 1
ATOM 654 C C . THR A 1 83 ? 10.455 6.314 2.817 1.00 92.38 83 THR A C 1
ATOM 656 O O . THR A 1 83 ? 10.676 7.418 3.318 1.00 92.38 83 THR A O 1
ATOM 659 N N . ALA A 1 84 ? 9.801 6.184 1.658 1.00 93.94 84 ALA A N 1
ATOM 660 C CA . ALA A 1 84 ? 9.650 7.268 0.697 1.00 93.94 84 ALA A CA 1
ATOM 661 C C . ALA A 1 84 ? 8.908 8.503 1.220 1.00 93.94 84 ALA A C 1
ATOM 663 O O . ALA A 1 84 ? 9.262 9.617 0.816 1.00 93.94 84 ALA A O 1
ATOM 664 N N . HIS A 1 85 ? 7.910 8.311 2.090 1.00 92.81 85 HIS A N 1
ATOM 665 C CA . HIS A 1 85 ? 6.995 9.363 2.541 1.00 92.81 85 HIS A CA 1
ATOM 666 C C . HIS A 1 85 ? 6.993 9.580 4.062 1.00 92.81 85 HIS A C 1
ATOM 668 O O . HIS A 1 85 ? 6.180 10.341 4.580 1.00 92.81 85 HIS A O 1
ATOM 674 N N . ARG A 1 86 ? 7.959 8.998 4.782 1.00 90.81 86 ARG A N 1
ATOM 675 C CA . ARG A 1 86 ? 8.099 9.084 6.250 1.00 90.81 86 ARG A CA 1
ATOM 676 C C . ARG A 1 86 ? 8.187 10.493 6.829 1.00 90.81 86 ARG A C 1
ATOM 678 O O . ARG A 1 86 ? 7.849 10.691 7.991 1.00 90.81 86 ARG A O 1
ATOM 685 N N . ILE A 1 87 ? 8.647 11.450 6.035 1.00 90.38 87 ILE A N 1
ATOM 686 C CA . ILE A 1 87 ? 8.759 12.864 6.415 1.00 90.38 87 ILE A CA 1
ATOM 687 C C . ILE A 1 87 ? 7.918 13.772 5.511 1.00 90.38 87 ILE A C 1
ATOM 689 O O . ILE A 1 87 ? 8.080 14.990 5.525 1.00 90.38 87 ILE A O 1
ATOM 693 N N . ALA A 1 88 ? 7.056 13.194 4.669 1.00 91.06 88 ALA A N 1
ATOM 694 C CA . ALA A 1 88 ? 6.244 13.975 3.752 1.00 91.06 88 ALA A CA 1
ATOM 695 C C . ALA A 1 88 ? 5.102 14.660 4.529 1.00 91.06 88 ALA A C 1
ATOM 697 O O . ALA A 1 88 ? 4.367 13.983 5.245 1.00 91.06 88 ALA A O 1
ATOM 698 N N . PRO A 1 89 ? 4.890 15.979 4.364 1.00 87.69 89 PRO A N 1
ATOM 699 C CA . PRO A 1 89 ? 3.964 16.749 5.204 1.00 87.69 89 PRO A CA 1
ATOM 700 C C . PRO A 1 89 ? 2.495 16.322 5.064 1.00 87.69 89 PRO A C 1
ATOM 702 O O . PRO A 1 89 ? 1.700 16.526 5.972 1.00 87.69 89 PRO A O 1
ATOM 705 N N . ASN A 1 90 ? 2.136 15.702 3.936 1.00 87.81 90 ASN A N 1
ATOM 706 C CA . ASN A 1 90 ? 0.774 15.245 3.647 1.00 87.81 90 ASN A CA 1
ATOM 707 C C . ASN A 1 90 ? 0.567 13.750 3.954 1.00 87.81 90 ASN A C 1
ATOM 709 O O . ASN A 1 90 ? -0.363 13.137 3.431 1.00 87.81 90 ASN A O 1
ATOM 713 N N . TRP A 1 91 ? 1.455 13.145 4.741 1.00 91.81 91 TRP A N 1
ATOM 714 C CA . TRP A 1 91 ? 1.397 11.738 5.125 1.00 91.81 91 TRP A CA 1
ATOM 715 C C . TRP A 1 91 ? 1.319 11.605 6.638 1.00 91.81 91 TRP A C 1
ATOM 717 O O . TRP A 1 91 ? 1.946 12.358 7.378 1.00 91.81 91 TRP A O 1
ATOM 727 N N . VAL A 1 92 ? 0.545 10.625 7.096 1.00 91.12 92 VAL A N 1
ATOM 728 C CA . VAL A 1 92 ? 0.379 10.340 8.523 1.00 91.12 92 VAL A CA 1
ATOM 729 C C . VAL A 1 92 ? 0.993 8.990 8.850 1.00 91.12 92 VAL A C 1
ATOM 731 O O . VAL A 1 92 ? 0.804 8.020 8.120 1.00 91.12 92 VAL A O 1
ATOM 734 N N . TYR A 1 93 ? 1.684 8.899 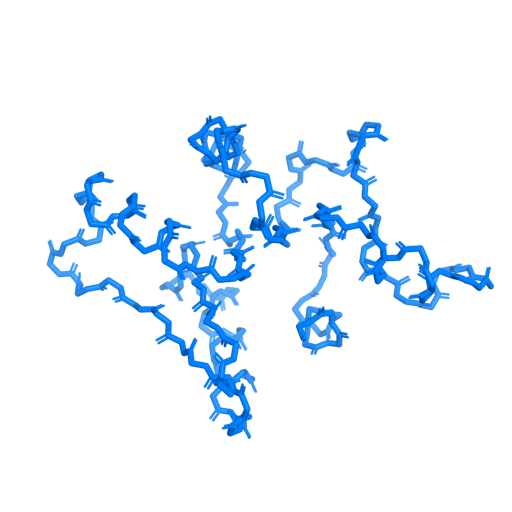9.984 1.00 89.06 93 TYR A N 1
ATOM 735 C CA . TYR A 1 93 ? 2.124 7.610 10.503 1.00 89.06 93 TYR A CA 1
ATOM 736 C C . TYR A 1 93 ? 0.926 6.755 10.922 1.00 89.06 93 TYR A C 1
ATOM 738 O O . TYR A 1 93 ? 0.173 7.095 11.837 1.00 89.06 93 TYR A O 1
ATOM 746 N N . GLY A 1 94 ? 0.777 5.608 10.272 1.00 85.38 94 GLY A N 1
ATOM 747 C CA . GLY A 1 94 ? -0.185 4.562 10.588 1.00 85.38 94 GLY A CA 1
ATOM 748 C C . GLY A 1 94 ? 0.222 3.756 11.819 1.00 85.38 94 GLY A C 1
ATOM 749 O O . GLY A 1 94 ? 0.232 2.535 11.769 1.00 85.38 94 GLY A O 1
ATOM 750 N N . PHE A 1 95 ? 0.580 4.432 12.911 1.00 85.69 95 PHE A N 1
ATOM 751 C CA . PHE A 1 95 ? 0.894 3.806 14.190 1.00 85.69 95 PHE A CA 1
ATOM 752 C C . PHE A 1 95 ? -0.174 4.199 15.220 1.00 85.69 95 PHE A C 1
ATOM 754 O O . PHE A 1 95 ? -0.048 5.255 15.841 1.00 85.69 95 PHE A O 1
ATOM 761 N N . PRO A 1 96 ? -1.262 3.418 15.367 1.00 81.50 96 PRO A N 1
ATOM 762 C CA . PRO A 1 96 ? -2.427 3.782 16.181 1.00 81.50 96 PRO A CA 1
ATOM 763 C C . PRO A 1 96 ? -2.121 4.146 17.638 1.00 81.50 96 PRO A C 1
ATOM 765 O O . PRO A 1 96 ? -2.893 4.882 18.252 1.00 81.50 96 PRO A O 1
ATOM 768 N N . GLU A 1 97 ? -1.029 3.615 18.180 1.00 84.88 97 GLU A N 1
ATOM 769 C CA . GLU A 1 97 ? -0.584 3.758 19.563 1.00 84.88 97 GLU A CA 1
ATOM 770 C C . GLU A 1 97 ? 0.348 4.959 19.793 1.00 84.88 97 GLU A C 1
ATOM 772 O O . GLU A 1 97 ? 0.671 5.253 20.939 1.00 84.88 97 GLU A O 1
ATOM 777 N N . MET A 1 98 ? 0.777 5.666 18.740 1.00 84.50 98 MET A N 1
ATOM 778 C CA . MET A 1 98 ? 1.819 6.700 18.836 1.00 84.50 98 MET A CA 1
ATOM 779 C C . MET A 1 98 ? 1.446 7.860 19.769 1.00 84.50 98 MET A C 1
ATOM 781 O O . MET A 1 98 ? 2.277 8.327 20.543 1.00 84.50 98 MET A O 1
ATOM 785 N N . THR A 1 99 ? 0.211 8.353 19.675 1.00 86.94 99 THR A N 1
ATOM 786 C CA . THR A 1 99 ? -0.292 9.475 20.477 1.00 86.94 99 THR A CA 1
ATOM 787 C C . THR A 1 99 ? -1.788 9.327 20.743 1.00 86.94 99 THR A C 1
ATOM 789 O O . THR A 1 99 ? -2.528 8.676 19.996 1.00 86.94 99 THR A O 1
ATOM 792 N N . THR A 1 100 ? -2.271 9.966 21.810 1.00 90.25 100 THR A N 1
ATOM 793 C CA . THR A 1 100 ? -3.706 10.034 22.107 1.00 90.25 100 THR A CA 1
ATOM 794 C C . THR A 1 100 ? -4.457 10.664 20.933 1.00 90.25 100 THR A C 1
ATOM 796 O O . THR A 1 100 ? -4.161 11.778 20.515 1.00 90.25 100 THR A O 1
ATOM 799 N N . GLY A 1 101 ? -5.447 9.947 20.396 1.00 85.69 101 GLY A N 1
ATOM 800 C CA . GLY A 1 101 ? -6.246 10.409 19.257 1.00 85.69 101 GLY A CA 1
ATOM 801 C C . GLY A 1 101 ? -5.689 10.043 17.877 1.00 85.69 101 GLY A C 1
ATOM 802 O O . GLY A 1 101 ? -6.402 10.236 16.892 1.00 85.69 101 GLY A O 1
ATOM 803 N N . GLN A 1 102 ? -4.506 9.421 17.783 1.00 86.19 102 GLN A N 1
ATOM 804 C CA . GLN A 1 102 ? -3.906 8.992 16.509 1.00 86.19 102 GLN A CA 1
ATOM 805 C C . GLN A 1 102 ? -4.839 8.092 15.684 1.00 86.19 102 GLN A C 1
ATOM 807 O O . GLN A 1 102 ? -4.917 8.221 14.460 1.00 86.19 102 GLN A O 1
ATOM 812 N N . LYS A 1 103 ? -5.640 7.253 16.360 1.00 83.50 103 LYS A N 1
ATOM 813 C CA . LYS A 1 103 ? -6.701 6.439 15.739 1.00 83.50 103 LYS A CA 1
ATOM 814 C C . LYS A 1 103 ? -7.694 7.244 14.905 1.00 83.50 103 LYS A C 1
ATOM 816 O O . LYS A 1 103 ? -8.142 6.775 13.864 1.00 83.50 103 LYS A O 1
ATOM 821 N N . ASN A 1 104 ? -8.038 8.449 15.342 1.00 84.50 104 ASN A N 1
ATOM 822 C CA . ASN A 1 104 ? -8.966 9.312 14.616 1.00 84.50 104 ASN A CA 1
ATOM 823 C C . ASN A 1 104 ? -8.278 10.050 13.465 1.00 84.50 104 ASN A C 1
ATOM 825 O O . ASN A 1 104 ? -8.934 10.355 12.471 1.00 84.50 104 ASN A O 1
ATOM 829 N N . ILE A 1 105 ? -6.974 10.316 13.591 1.00 82.62 105 ILE A N 1
ATOM 830 C CA . ILE A 1 105 ? -6.178 10.997 12.569 1.00 82.62 105 ILE A CA 1
ATOM 831 C C . ILE A 1 105 ? -6.044 10.099 11.337 1.00 82.62 105 ILE A C 1
ATOM 833 O O . ILE A 1 105 ? -6.424 10.511 10.242 1.00 82.62 105 ILE A O 1
ATOM 837 N N . TYR A 1 106 ? -5.589 8.850 11.496 1.00 83.31 106 TYR A N 1
ATOM 838 C CA . TYR A 1 106 ? -5.361 7.994 10.327 1.00 83.31 106 TYR A CA 1
ATOM 839 C C . TYR A 1 106 ? -6.663 7.559 9.637 1.00 83.31 106 TYR A C 1
ATOM 841 O O . TYR A 1 106 ? -6.671 7.397 8.421 1.00 83.31 106 TYR A O 1
ATOM 8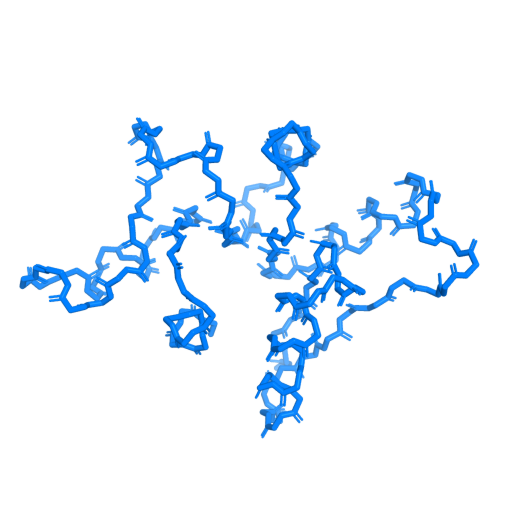49 N N . LYS A 1 107 ? -7.778 7.404 10.374 1.00 80.31 107 LYS A N 1
ATOM 850 C CA . LYS A 1 107 ? -9.093 7.062 9.790 1.00 80.31 107 LYS A CA 1
ATOM 851 C C . LYS A 1 107 ? -9.596 8.115 8.802 1.00 80.31 107 LYS A C 1
ATOM 853 O O . LYS A 1 107 ? -10.381 7.795 7.919 1.00 80.31 107 LYS A O 1
ATOM 858 N N . LYS A 1 108 ? -9.167 9.367 8.972 1.00 79.88 108 LYS A N 1
ATOM 859 C CA . LYS A 1 108 ? -9.543 10.501 8.119 1.00 79.88 108 LYS A CA 1
ATOM 860 C C . LYS A 1 108 ? -8.521 10.779 7.015 1.00 79.88 108 LYS A C 1
ATOM 862 O O . LYS A 1 108 ? -8.778 11.627 6.167 1.00 79.88 108 LYS A O 1
ATOM 867 N N . HIS A 1 109 ? -7.377 10.093 7.023 1.00 82.44 109 HIS A N 1
ATOM 868 C CA . HIS A 1 109 ? -6.292 10.330 6.078 1.00 82.44 109 HIS A CA 1
ATOM 869 C C . HIS A 1 109 ? -6.264 9.292 4.958 1.00 82.44 109 HIS A C 1
ATOM 871 O O . HIS A 1 109 ? -6.250 8.084 5.192 1.00 82.44 109 HIS A O 1
ATOM 877 N N . ALA A 1 110 ? -6.181 9.794 3.726 1.00 82.50 110 ALA A N 1
ATOM 878 C CA . ALA A 1 110 ? -6.055 8.972 2.529 1.00 82.50 110 ALA A CA 1
ATOM 879 C C . ALA A 1 110 ? -4.648 8.373 2.357 1.00 82.50 110 ALA A C 1
ATOM 881 O O . ALA A 1 110 ? -4.496 7.403 1.632 1.00 82.50 110 ALA A O 1
ATOM 882 N N . THR A 1 111 ? -3.619 8.919 3.008 1.00 83.31 111 THR A N 1
ATOM 883 C CA . THR A 1 111 ? -2.209 8.539 2.819 1.00 83.31 111 THR A CA 1
ATOM 884 C C . THR A 1 111 ? -1.547 8.226 4.152 1.00 83.31 111 THR A C 1
ATOM 886 O O . THR A 1 111 ? -1.366 9.109 4.997 1.00 83.31 111 THR A O 1
ATOM 889 N N . LEU A 1 112 ? -1.178 6.961 4.338 1.00 84.69 112 LEU A N 1
ATOM 890 C CA . LEU A 1 112 ? -0.594 6.453 5.571 1.00 84.69 112 LEU A CA 1
ATOM 891 C C . LEU A 1 112 ? 0.766 5.823 5.326 1.00 84.69 112 LEU A C 1
ATOM 893 O O . LEU A 1 112 ? 0.952 5.071 4.382 1.00 84.69 112 LEU A O 1
ATOM 897 N N . GLN A 1 113 ? 1.698 6.091 6.224 1.00 88.31 113 GLN A N 1
ATOM 898 C CA . GLN A 1 113 ? 3.029 5.509 6.235 1.00 88.31 113 GLN A CA 1
ATOM 899 C C . GLN A 1 113 ? 3.159 4.560 7.427 1.00 88.31 113 GLN A C 1
ATOM 901 O O . GLN A 1 113 ? 2.825 4.941 8.546 1.00 88.31 113 GLN A O 1
ATOM 906 N N . ILE A 1 114 ? 3.689 3.356 7.229 1.00 85.31 114 ILE A N 1
ATOM 907 C CA . ILE A 1 114 ? 3.914 2.384 8.312 1.00 85.31 114 ILE A CA 1
ATOM 908 C C . ILE A 1 114 ? 5.381 1.972 8.421 1.00 85.31 114 ILE A C 1
ATOM 910 O O . ILE A 1 114 ? 6.162 2.150 7.483 1.00 85.31 114 ILE A O 1
ATOM 914 N N . LEU A 1 115 ? 5.738 1.422 9.585 1.00 73.06 115 LEU A N 1
ATOM 915 C CA . LEU A 1 115 ? 7.059 0.844 9.855 1.00 73.06 115 LEU A CA 1
ATOM 916 C C . LEU A 1 115 ? 7.038 -0.690 9.932 1.00 73.06 115 LEU A C 1
ATOM 918 O O . LEU A 1 115 ? 8.086 -1.306 9.762 1.00 73.06 115 LEU A O 1
ATOM 922 N N . ASP A 1 116 ? 5.872 -1.299 10.170 1.00 74.94 116 ASP A N 1
ATOM 923 C CA . ASP A 1 116 ? 5.721 -2.744 10.358 1.00 74.94 116 ASP A CA 1
ATOM 924 C C . ASP A 1 116 ? 4.407 -3.263 9.745 1.00 74.94 116 ASP A C 1
ATOM 926 O O . ASP A 1 116 ? 3.356 -2.624 9.812 1.00 74.94 116 ASP A O 1
ATOM 930 N N . VAL A 1 117 ? 4.469 -4.471 9.188 1.00 71.50 117 VAL A N 1
ATOM 931 C CA . VAL A 1 117 ? 3.347 -5.271 8.687 1.00 71.50 117 VAL A CA 1
ATOM 932 C C . VAL A 1 117 ? 2.286 -5.533 9.762 1.00 71.50 117 VAL A C 1
ATOM 934 O O . VAL A 1 117 ? 1.108 -5.658 9.427 1.00 71.50 117 VAL A O 1
ATOM 937 N N . ILE A 1 118 ? 2.657 -5.615 11.045 1.00 72.44 118 ILE A N 1
ATOM 938 C CA . ILE A 1 118 ? 1.682 -5.806 12.136 1.00 72.44 118 ILE A CA 1
ATOM 939 C C . ILE A 1 118 ? 0.711 -4.622 12.219 1.00 72.44 118 ILE A C 1
ATOM 941 O O . ILE A 1 118 ? -0.497 -4.826 12.345 1.00 72.44 118 ILE A O 1
ATOM 945 N N . GLN A 1 119 ? 1.221 -3.396 12.085 1.00 71.94 119 GLN A N 1
ATOM 946 C CA . GLN A 1 119 ? 0.408 -2.178 12.136 1.00 71.94 119 GLN A CA 1
ATOM 947 C C . GLN A 1 119 ? -0.552 -2.104 10.946 1.00 71.94 119 GLN A C 1
ATOM 949 O O . GLN A 1 119 ? -1.687 -1.660 11.090 1.00 71.94 119 GLN A O 1
ATOM 954 N N . LEU A 1 120 ? -0.131 -2.603 9.781 1.00 79.88 120 LEU A N 1
ATOM 955 C CA . LEU A 1 120 ? -0.906 -2.536 8.545 1.00 79.88 120 LEU A CA 1
ATOM 956 C C . LEU A 1 120 ? -2.295 -3.165 8.666 1.00 79.88 120 LEU A C 1
ATOM 958 O O . LEU A 1 120 ? -3.268 -2.580 8.200 1.00 79.88 120 LEU A O 1
ATOM 962 N N . VAL A 1 121 ? -2.406 -4.339 9.295 1.00 74.56 121 VAL A N 1
ATOM 963 C CA . VAL A 1 121 ? -3.681 -5.078 9.368 1.00 74.56 121 VAL A CA 1
ATOM 964 C C . VAL A 1 121 ? -4.754 -4.296 10.127 1.00 74.56 121 VAL A C 1
ATOM 966 O O . VAL A 1 121 ? -5.934 -4.470 9.853 1.00 74.56 121 VAL A O 1
ATOM 969 N N . GLN A 1 122 ? -4.358 -3.419 11.054 1.00 74.88 122 GLN A N 1
ATOM 970 C CA . GLN A 1 122 ? -5.281 -2.561 11.802 1.00 74.88 122 GLN A CA 1
ATOM 971 C C . GLN A 1 122 ? -5.726 -1.321 11.015 1.00 74.88 122 GLN A C 1
ATOM 973 O O . GLN A 1 122 ? -6.682 -0.652 11.408 1.00 74.88 122 GLN A O 1
ATOM 978 N N . LEU A 1 123 ? -4.997 -0.963 9.956 1.00 77.94 123 LEU A N 1
ATOM 979 C CA . LEU A 1 123 ? -5.275 0.220 9.142 1.00 77.94 123 LEU A CA 1
ATOM 980 C C . LEU A 1 123 ? -6.200 -0.087 7.967 1.00 77.94 123 LEU A C 1
ATOM 982 O O . LEU A 1 123 ? -6.853 0.840 7.481 1.00 77.94 123 LEU A O 1
ATOM 986 N N . VAL A 1 124 ? -6.210 -1.345 7.526 1.00 78.31 124 VAL A N 1
ATOM 987 C CA . VAL A 1 124 ? -7.104 -1.911 6.511 1.00 78.31 124 VAL A CA 1
ATOM 988 C C . VAL A 1 124 ? -8.460 -2.216 7.132 1.00 78.31 124 VAL A C 1
ATOM 990 O O . VAL A 1 124 ? -9.473 -1.752 6.577 1.00 78.31 124 VAL A O 1
#

Radius of gyration: 13.66 Å; chains: 1; bounding box: 31×31×40 Å

Sequence (124 aa):
MATKIFIDGEHGTTGLQIQKRLAKRSDLELLSIPHEDRHKLDSRKDCLNEADIVILCLPDKAARETIKLLKNNKKIRVIDSSTAHRIAPNWVYGFPEMTTGQKNIYKKHATLQILDVIQLVQLV

pLDDT: mean 87.45, std 6.7, range [64.88, 95.06]

Secondary structure (DSSP, 8-state):
-PEEEEEETTTSHHHHHHHHHHTT-TTEEEE---TTTTT-HHHHHHHHHH-SEEEE-S-HHHHHHHHHHHTT-TT-EEEE-SSTTTT-TT-EE--TTSSTTHHHHHHT-SEEE-S-HHHHHHH-